Protein AF-A0A662GVB9-F1 (afdb_monomer)

Structure (mmCIF, N/CA/C/O backbone):
data_AF-A0A662GVB9-F1
#
_entry.id   AF-A0A662GVB9-F1
#
loop_
_atom_site.group_PDB
_atom_site.id
_atom_site.type_symbol
_atom_site.label_atom_id
_atom_site.label_alt_id
_atom_site.label_comp_id
_atom_site.label_asym_id
_atom_site.label_entity_id
_atom_site.label_seq_id
_atom_site.pdbx_PDB_ins_code
_atom_site.Cartn_x
_atom_site.Cartn_y
_atom_site.Cartn_z
_atom_site.occupancy
_atom_site.B_iso_or_equiv
_atom_site.auth_seq_id
_atom_site.auth_comp_id
_atom_site.auth_asym_id
_atom_site.auth_atom_id
_atom_site.pdbx_PDB_model_num
ATOM 1 N N . MET A 1 1 ? 12.902 12.188 15.422 1.00 42.16 1 MET A N 1
ATOM 2 C CA . MET A 1 1 ? 12.516 11.846 14.039 1.00 42.16 1 MET A CA 1
ATOM 3 C C . MET A 1 1 ? 11.203 12.553 13.775 1.00 42.16 1 MET A C 1
ATOM 5 O O . MET A 1 1 ? 10.248 12.299 14.496 1.00 42.16 1 MET A O 1
ATOM 9 N N . GLU A 1 2 ? 11.192 13.539 12.879 1.00 43.28 2 GLU A N 1
ATOM 10 C CA . GLU A 1 2 ? 9.956 14.229 12.493 1.00 43.28 2 GLU A CA 1
ATOM 11 C C . GLU A 1 2 ? 9.001 13.216 11.850 1.00 43.28 2 GLU A C 1
ATOM 13 O O . GLU A 1 2 ? 9.428 12.389 11.046 1.00 43.28 2 GLU A O 1
ATOM 18 N N . GLY A 1 3 ? 7.729 13.227 12.261 1.00 51.44 3 GLY A N 1
ATOM 19 C CA . GLY A 1 3 ? 6.745 12.228 11.845 1.00 51.44 3 GLY A CA 1
ATOM 20 C C . GLY A 1 3 ? 6.620 12.151 10.323 1.00 51.44 3 GLY A C 1
ATOM 21 O O . GLY A 1 3 ? 6.387 13.162 9.658 1.00 51.44 3 GLY A O 1
ATOM 22 N N . CYS A 1 4 ? 6.762 10.944 9.777 1.00 59.16 4 CYS A N 1
ATOM 23 C CA . CYS A 1 4 ? 6.612 10.665 8.355 1.00 59.16 4 CYS A CA 1
ATOM 24 C C . CYS A 1 4 ? 5.151 10.908 7.930 1.00 59.16 4 CYS A C 1
ATOM 26 O O . CYS A 1 4 ? 4.294 10.031 8.039 1.00 59.16 4 CYS A O 1
ATOM 28 N N . ARG A 1 5 ? 4.829 12.127 7.477 1.00 80.81 5 ARG A N 1
ATOM 29 C CA . ARG A 1 5 ? 3.478 12.483 7.015 1.00 80.81 5 ARG A CA 1
ATOM 30 C C . ARG A 1 5 ? 3.236 11.951 5.607 1.00 80.81 5 ARG A C 1
ATOM 32 O O . ARG A 1 5 ? 3.404 12.663 4.619 1.00 80.81 5 ARG A O 1
ATOM 39 N N . VAL A 1 6 ? 2.797 10.700 5.520 1.00 86.19 6 VAL A N 1
ATOM 40 C CA . VAL A 1 6 ? 2.307 10.108 4.269 1.00 86.19 6 VAL A CA 1
ATOM 41 C C . VAL A 1 6 ? 1.007 10.800 3.864 1.00 86.19 6 VAL A C 1
ATOM 43 O O . VAL A 1 6 ? 0.061 10.831 4.645 1.00 86.19 6 VAL A O 1
ATOM 46 N N . LYS A 1 7 ? 0.934 11.345 2.643 1.00 89.69 7 LYS A N 1
ATOM 47 C CA . LYS A 1 7 ? -0.296 11.961 2.117 1.00 89.69 7 LYS A CA 1
ATOM 48 C C . LYS A 1 7 ? -1.379 10.927 1.808 1.00 89.69 7 LYS A C 1
ATOM 50 O O . LYS A 1 7 ? -1.099 9.786 1.443 1.00 89.69 7 LYS A O 1
ATOM 55 N N . LEU A 1 8 ? -2.634 11.377 1.820 1.00 88.81 8 LEU A N 1
ATOM 56 C CA . LEU A 1 8 ? -3.807 10.540 1.548 1.00 88.81 8 LEU A CA 1
ATOM 57 C C . LEU A 1 8 ? -3.729 9.740 0.225 1.00 88.81 8 LEU A C 1
ATOM 59 O O . LEU A 1 8 ? -4.042 8.554 0.241 1.00 88.81 8 LEU A O 1
ATOM 63 N N . PRO A 1 9 ? -3.296 10.295 -0.924 1.00 90.00 9 PRO A N 1
ATOM 64 C CA . PRO A 1 9 ? -3.178 9.492 -2.145 1.00 90.00 9 PRO A CA 1
ATOM 65 C C . PRO A 1 9 ? -2.030 8.472 -2.078 1.00 90.00 9 PRO A C 1
ATOM 67 O O . PRO A 1 9 ? -2.133 7.383 -2.642 1.00 90.00 9 PRO A O 1
ATOM 70 N N . SER A 1 10 ? -0.961 8.802 -1.349 1.00 93.19 10 SER A N 1
ATOM 71 C CA . SER A 1 10 ? 0.212 7.947 -1.159 1.00 93.19 10 SER A CA 1
ATOM 72 C C . SER A 1 10 ? -0.107 6.715 -0.310 1.00 93.19 10 SER A C 1
ATOM 74 O O . SER A 1 10 ? 0.408 5.639 -0.601 1.00 93.19 10 SER A O 1
ATOM 76 N N . ILE A 1 11 ? -1.011 6.815 0.675 1.00 94.69 11 ILE A N 1
ATOM 77 C CA . ILE A 1 11 ? -1.394 5.649 1.492 1.00 94.69 11 ILE A CA 1
ATOM 78 C C . ILE A 1 11 ? -2.090 4.564 0.660 1.00 94.69 11 ILE A C 1
ATOM 80 O O . ILE A 1 11 ? -1.911 3.373 0.899 1.00 94.69 11 ILE A O 1
ATOM 84 N N . ARG A 1 12 ? -2.837 4.969 -0.373 1.00 95.06 12 ARG A N 1
ATOM 85 C CA . ARG A 1 12 ? -3.565 4.051 -1.248 1.00 95.06 12 ARG A CA 1
ATOM 86 C C . ARG A 1 12 ? -2.605 3.257 -2.128 1.00 95.06 12 ARG A C 1
ATOM 88 O O . ARG A 1 12 ? -2.769 2.051 -2.274 1.00 95.06 12 ARG A O 1
ATOM 95 N N . ILE A 1 13 ? -1.582 3.937 -2.651 1.00 95.75 13 ILE A N 1
ATOM 96 C CA . ILE A 1 13 ? -0.460 3.314 -3.362 1.00 95.75 13 ILE A CA 1
ATOM 97 C C . ILE A 1 13 ? 0.274 2.343 -2.438 1.00 95.75 13 ILE A C 1
ATOM 99 O O . ILE A 1 13 ? 0.526 1.205 -2.822 1.00 95.75 13 ILE A O 1
ATOM 103 N N . LEU A 1 14 ? 0.604 2.785 -1.224 1.00 96.06 14 LEU A N 1
ATOM 104 C CA . LEU A 1 14 ? 1.389 1.991 -0.287 1.00 96.06 14 LEU A CA 1
ATOM 105 C C . LEU A 1 14 ? 0.658 0.707 0.124 1.00 96.06 14 LEU A C 1
ATOM 107 O O . LEU A 1 14 ? 1.266 -0.356 0.115 1.00 96.06 14 LEU A O 1
ATOM 111 N N . PHE A 1 15 ? -0.651 0.777 0.380 1.00 97.12 15 PHE A N 1
ATOM 112 C CA . PHE A 1 15 ? -1.478 -0.406 0.631 1.00 97.12 15 PHE A CA 1
ATOM 113 C C . PHE A 1 15 ? -1.511 -1.367 -0.569 1.00 97.12 15 PHE A C 1
ATOM 115 O O . PHE A 1 15 ? -1.366 -2.578 -0.403 1.00 97.12 15 PHE A O 1
ATOM 122 N N . ALA A 1 16 ? -1.664 -0.841 -1.788 1.00 97.12 16 ALA A N 1
ATOM 123 C CA . ALA A 1 16 ? -1.674 -1.672 -2.990 1.00 97.12 16 ALA A CA 1
ATOM 124 C C . ALA A 1 16 ? -0.335 -2.391 -3.212 1.00 97.12 16 ALA A C 1
ATOM 126 O O . ALA A 1 16 ? -0.319 -3.527 -3.669 1.00 97.12 16 ALA A O 1
ATOM 127 N N . LEU A 1 17 ? 0.784 -1.747 -2.868 1.00 97.19 17 LEU A N 1
ATOM 128 C CA . LEU A 1 17 ? 2.113 -2.357 -2.931 1.00 97.19 17 LEU A CA 1
ATOM 129 C C . LEU A 1 17 ? 2.375 -3.331 -1.781 1.00 97.19 17 LEU A C 1
ATOM 131 O O . LEU A 1 17 ? 3.022 -4.345 -2.000 1.00 97.19 17 LEU A O 1
ATOM 135 N N . TYR A 1 18 ? 1.865 -3.049 -0.581 1.00 97.50 18 TYR A N 1
ATOM 136 C CA . TYR A 1 18 ? 1.969 -3.934 0.586 1.00 97.50 18 TYR A CA 1
ATOM 137 C C . TYR A 1 18 ? 1.304 -5.291 0.348 1.00 97.50 18 TYR A C 1
ATOM 139 O O . TYR A 1 18 ? 1.773 -6.314 0.831 1.00 97.50 18 TYR A O 1
ATOM 147 N N . THR A 1 19 ? 0.208 -5.287 -0.406 1.00 96.25 19 THR A N 1
ATOM 148 C CA . THR A 1 19 ? -0.579 -6.485 -0.723 1.00 96.25 19 THR A CA 1
ATOM 149 C C . THR A 1 19 ? -0.182 -7.138 -2.048 1.00 96.25 19 THR A C 1
ATOM 151 O O . THR A 1 19 ? -0.713 -8.193 -2.390 1.00 96.25 19 THR A O 1
ATOM 154 N N . ALA A 1 20 ? 0.728 -6.524 -2.810 1.00 95.19 20 ALA A N 1
ATOM 155 C CA . ALA A 1 20 ? 1.213 -7.071 -4.067 1.00 95.19 20 ALA A CA 1
ATOM 156 C C . ALA A 1 20 ? 2.354 -8.067 -3.834 1.00 95.19 20 ALA A C 1
ATOM 158 O O . ALA A 1 20 ? 3.233 -7.843 -3.005 1.00 95.19 20 ALA A O 1
ATOM 159 N N . ASP A 1 21 ? 2.379 -9.133 -4.634 1.00 87.19 21 ASP A N 1
ATOM 160 C CA . ASP A 1 21 ? 3.518 -10.046 -4.686 1.00 87.19 21 ASP A CA 1
ATOM 161 C C . ASP A 1 21 ? 4.586 -9.487 -5.644 1.00 87.19 21 ASP A C 1
ATOM 163 O O . ASP A 1 21 ? 4.454 -9.543 -6.871 1.00 87.19 21 ASP A O 1
ATOM 167 N N . GLY A 1 22 ? 5.620 -8.864 -5.072 1.00 90.88 22 GLY A N 1
ATOM 168 C CA . GLY A 1 22 ? 6.767 -8.325 -5.803 1.00 90.88 22 GLY A CA 1
ATOM 169 C C . GLY A 1 22 ? 6.590 -6.910 -6.370 1.00 90.88 22 GLY A C 1
ATOM 170 O O . GLY A 1 22 ? 5.843 -6.075 -5.860 1.00 90.88 22 GLY A O 1
ATOM 171 N N . ASP A 1 23 ? 7.360 -6.600 -7.417 1.00 93.94 23 ASP A N 1
ATOM 172 C CA . ASP A 1 23 ? 7.410 -5.271 -8.019 1.00 93.94 23 ASP A CA 1
ATOM 173 C C . ASP A 1 23 ? 6.327 -5.070 -9.092 1.00 93.94 23 ASP A C 1
ATOM 175 O O . ASP A 1 23 ? 6.070 -5.927 -9.939 1.00 93.94 23 ASP A O 1
ATOM 179 N N . VAL A 1 24 ? 5.718 -3.886 -9.121 1.00 95.12 24 VAL A N 1
ATOM 180 C CA . VAL A 1 24 ? 4.592 -3.544 -9.998 1.00 95.12 24 VAL A CA 1
ATOM 181 C C . VAL A 1 24 ? 4.964 -2.374 -10.904 1.00 95.12 24 VAL A C 1
ATOM 183 O O . VAL A 1 24 ? 5.630 -1.436 -10.484 1.00 95.12 24 VAL A O 1
ATOM 186 N N . ALA A 1 25 ? 4.531 -2.386 -12.166 1.00 93.94 25 ALA A N 1
ATOM 187 C CA . ALA A 1 25 ? 4.724 -1.236 -13.053 1.00 93.94 25 ALA A CA 1
ATOM 188 C C . ALA A 1 25 ? 4.076 0.034 -12.467 1.00 93.94 25 ALA A C 1
ATOM 190 O O . ALA A 1 25 ? 2.908 -0.001 -12.074 1.00 93.94 25 ALA A O 1
ATOM 191 N N . ILE A 1 26 ? 4.797 1.165 -12.463 1.00 93.50 26 ILE A N 1
ATOM 192 C CA . ILE A 1 26 ? 4.282 2.433 -11.905 1.00 93.50 26 ILE A CA 1
ATOM 193 C C . ILE A 1 26 ? 2.961 2.829 -12.569 1.00 93.50 26 ILE A C 1
ATOM 195 O O . ILE A 1 26 ? 2.009 3.188 -11.881 1.00 93.50 26 ILE A O 1
ATOM 199 N N . SER A 1 27 ? 2.866 2.701 -13.895 1.00 91.81 27 SER A N 1
ATOM 200 C CA . SER A 1 27 ? 1.643 3.005 -14.648 1.00 91.81 27 SER A CA 1
ATOM 201 C C . SER A 1 27 ? 0.432 2.210 -14.152 1.00 91.81 27 SER A C 1
ATOM 203 O O . SER A 1 27 ? -0.659 2.764 -14.024 1.00 91.81 27 SER A O 1
ATOM 205 N N . ARG A 1 28 ? 0.628 0.931 -13.813 1.00 94.06 28 ARG A N 1
ATOM 206 C CA . ARG A 1 28 ? -0.417 0.045 -13.286 1.00 94.06 28 ARG A CA 1
ATOM 207 C C . ARG A 1 28 ? -0.862 0.473 -11.890 1.00 94.06 28 ARG A C 1
ATOM 209 O O . ARG A 1 28 ? -2.059 0.543 -11.642 1.00 94.06 28 ARG A O 1
ATOM 216 N N . VAL A 1 29 ? 0.076 0.804 -11.004 1.00 94.56 29 VAL A N 1
ATOM 217 C CA . VAL A 1 29 ? -0.222 1.266 -9.636 1.00 94.56 29 VAL A CA 1
ATOM 218 C C . VAL A 1 29 ? -1.001 2.580 -9.654 1.00 94.56 29 VAL A C 1
ATOM 220 O O . VAL A 1 29 ? -2.021 2.714 -8.979 1.00 94.56 29 VAL A O 1
ATOM 223 N N . VAL A 1 30 ? -0.542 3.533 -10.466 1.00 92.19 30 VAL A N 1
ATOM 224 C CA . VAL A 1 30 ? -1.146 4.861 -10.627 1.00 92.19 30 VAL A CA 1
ATOM 225 C C . VAL A 1 30 ? -2.581 4.739 -11.157 1.00 92.19 30 VAL A C 1
ATOM 227 O O . VAL A 1 30 ? -3.505 5.321 -10.586 1.00 92.19 30 VAL A O 1
ATOM 230 N N . LYS A 1 31 ? -2.787 3.896 -12.178 1.00 93.25 31 LYS A N 1
ATOM 231 C CA . LYS A 1 31 ? -4.111 3.593 -12.736 1.00 93.25 31 LYS A CA 1
ATOM 232 C C . LYS A 1 31 ? -5.031 2.913 -11.714 1.00 93.25 31 LYS A C 1
ATOM 234 O O . LYS A 1 31 ? -6.129 3.411 -11.468 1.00 93.25 31 LYS A O 1
ATOM 239 N N . ALA A 1 32 ? -4.571 1.838 -11.070 1.00 94.00 32 ALA A N 1
ATOM 240 C CA . ALA A 1 32 ? -5.360 1.075 -10.102 1.00 94.00 32 ALA A CA 1
ATOM 241 C C . ALA A 1 32 ? -5.817 1.936 -8.915 1.00 94.00 32 ALA A C 1
ATOM 243 O O . ALA A 1 32 ? -6.973 1.874 -8.491 1.00 94.00 32 ALA A O 1
ATOM 244 N N . CYS A 1 33 ? -4.925 2.788 -8.405 1.00 93.00 33 CYS A N 1
ATOM 245 C CA . CYS A 1 33 ? -5.209 3.665 -7.272 1.00 93.00 33 CYS A CA 1
ATOM 246 C C . CYS A 1 33 ? -6.010 4.924 -7.660 1.00 93.00 33 CYS A C 1
ATOM 248 O O . CYS A 1 33 ? -6.453 5.658 -6.771 1.00 93.00 33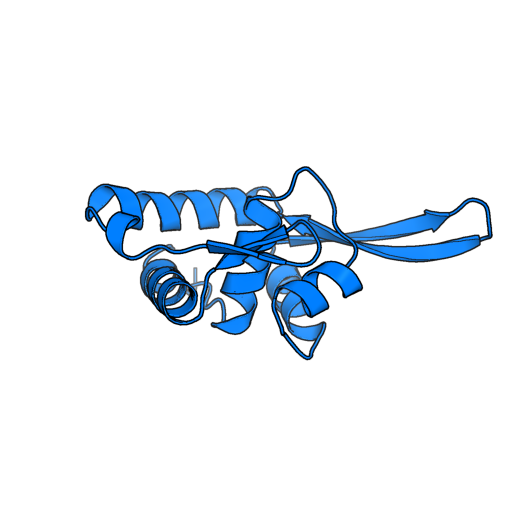 CYS A O 1
ATOM 250 N N . GLY A 1 34 ? -6.229 5.173 -8.958 1.00 89.62 34 GLY A N 1
ATOM 251 C CA . GLY A 1 34 ? -6.933 6.357 -9.457 1.00 89.62 34 GLY A CA 1
ATOM 252 C C . GLY A 1 34 ? -6.212 7.661 -9.114 1.00 89.62 34 GLY A C 1
ATOM 253 O O . GLY A 1 34 ? -6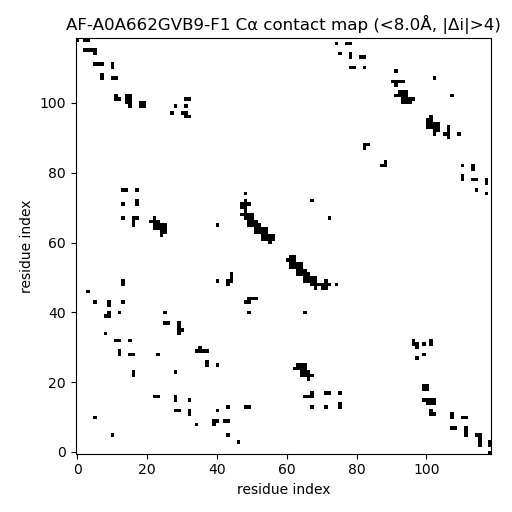.853 8.658 -8.787 1.00 89.62 34 GLY A O 1
ATOM 254 N N . VAL A 1 35 ? -4.880 7.634 -9.112 1.00 86.06 35 VAL A N 1
ATOM 255 C CA . VAL A 1 35 ? -4.028 8.793 -8.826 1.00 86.06 35 VAL A CA 1
ATOM 256 C C . VAL A 1 35 ? -3.511 9.336 -10.146 1.00 86.06 35 VAL A C 1
ATOM 258 O O . VAL A 1 35 ? -3.049 8.583 -10.985 1.00 86.06 35 VAL A O 1
ATOM 261 N N . ASN A 1 36 ? -3.558 10.652 -10.340 1.00 76.50 36 ASN A N 1
ATOM 262 C CA . ASN A 1 36 ? -3.196 11.255 -11.630 1.00 76.50 36 ASN A CA 1
ATOM 263 C C . ASN A 1 36 ? -1.702 11.590 -11.754 1.00 76.50 36 ASN A C 1
ATOM 265 O O . ASN A 1 36 ? -1.284 12.163 -12.757 1.00 76.50 36 ASN A O 1
ATOM 269 N N . LYS A 1 37 ? -0.897 11.312 -10.722 1.00 76.75 37 LYS A N 1
ATOM 270 C CA . LYS A 1 37 ? 0.499 11.757 -10.655 1.00 76.75 37 LYS A CA 1
ATOM 271 C C . LYS A 1 37 ? 1.410 10.648 -10.145 1.00 76.75 37 LYS A C 1
ATOM 273 O O . LYS A 1 37 ? 1.224 10.153 -9.036 1.00 76.75 37 LYS A O 1
ATOM 278 N N . ALA A 1 38 ? 2.449 10.338 -10.920 1.00 80.88 38 ALA A N 1
ATOM 279 C CA . ALA A 1 38 ? 3.545 9.474 -10.481 1.00 80.88 38 ALA A CA 1
ATOM 280 C C . ALA A 1 38 ? 4.351 10.090 -9.319 1.00 80.88 38 ALA A C 1
ATOM 282 O O . ALA A 1 38 ? 4.988 9.358 -8.572 1.00 80.88 38 ALA A O 1
ATOM 283 N N . SER A 1 39 ? 4.234 11.405 -9.091 1.00 85.38 39 SER A N 1
ATOM 284 C CA . SER A 1 39 ? 4.921 12.117 -8.006 1.00 85.38 39 SER A CA 1
ATOM 285 C C . SER A 1 39 ? 4.619 11.571 -6.605 1.00 85.38 39 SER A C 1
ATOM 287 O O . SER A 1 39 ? 5.414 11.765 -5.696 1.00 85.38 39 SER A O 1
ATOM 289 N N . TYR A 1 40 ? 3.483 10.890 -6.403 1.00 87.50 40 TYR A N 1
ATOM 290 C CA . TYR A 1 40 ? 3.193 10.225 -5.126 1.00 87.50 40 TYR A CA 1
ATOM 291 C C . TYR A 1 40 ? 4.088 8.999 -4.888 1.00 87.50 40 TYR A C 1
ATOM 293 O O . TYR A 1 40 ? 4.405 8.687 -3.744 1.00 87.50 40 TYR A O 1
ATOM 301 N N . VAL A 1 41 ? 4.534 8.326 -5.955 1.00 90.44 41 VAL A N 1
ATOM 302 C CA . VAL A 1 41 ? 5.536 7.253 -5.868 1.00 90.44 41 VAL A CA 1
ATOM 303 C C . VAL A 1 41 ? 6.906 7.836 -5.536 1.00 90.44 41 VAL A C 1
ATOM 305 O O . VAL A 1 41 ? 7.598 7.296 -4.677 1.00 90.44 41 VAL A O 1
ATOM 308 N N . ASP A 1 42 ? 7.277 8.961 -6.152 1.00 90.75 42 ASP A N 1
ATOM 309 C CA . ASP A 1 42 ? 8.536 9.650 -5.844 1.00 90.75 42 ASP A CA 1
ATOM 310 C C . ASP A 1 42 ? 8.575 10.150 -4.395 1.00 90.75 42 ASP A C 1
ATOM 312 O O . ASP A 1 42 ? 9.595 10.030 -3.720 1.00 90.75 42 ASP A O 1
ATOM 316 N N . GLU A 1 43 ? 7.447 10.641 -3.880 1.00 91.06 43 GLU A N 1
ATOM 317 C CA . GLU A 1 43 ? 7.307 11.025 -2.476 1.00 91.06 43 GLU A CA 1
ATOM 318 C C . GLU A 1 43 ? 7.516 9.825 -1.547 1.00 91.06 43 GLU A C 1
ATOM 320 O O . GLU A 1 43 ? 8.370 9.877 -0.664 1.00 91.06 43 GLU A O 1
ATOM 325 N N . LEU A 1 44 ? 6.817 8.710 -1.782 1.00 93.69 44 LEU A N 1
ATOM 326 C CA . LEU A 1 44 ? 7.018 7.483 -1.005 1.00 93.69 44 LEU A CA 1
ATOM 327 C C . LEU A 1 44 ? 8.465 6.981 -1.086 1.00 93.69 44 LEU A C 1
ATOM 329 O O . LEU A 1 44 ? 8.992 6.460 -0.103 1.00 93.69 44 LEU A O 1
ATOM 333 N N . ARG A 1 45 ? 9.120 7.145 -2.241 1.00 94.44 45 ARG A N 1
ATOM 334 C CA . ARG A 1 45 ? 10.528 6.785 -2.430 1.00 94.44 45 ARG A CA 1
ATOM 335 C C . ARG A 1 45 ? 11.435 7.684 -1.595 1.00 94.44 45 ARG A C 1
ATOM 337 O O . ARG A 1 45 ? 12.363 7.180 -0.973 1.00 94.44 45 ARG A O 1
ATOM 344 N N . SER A 1 46 ? 11.169 8.990 -1.564 1.00 92.75 46 SER A N 1
ATOM 345 C CA . SER A 1 46 ? 11.935 9.953 -0.761 1.00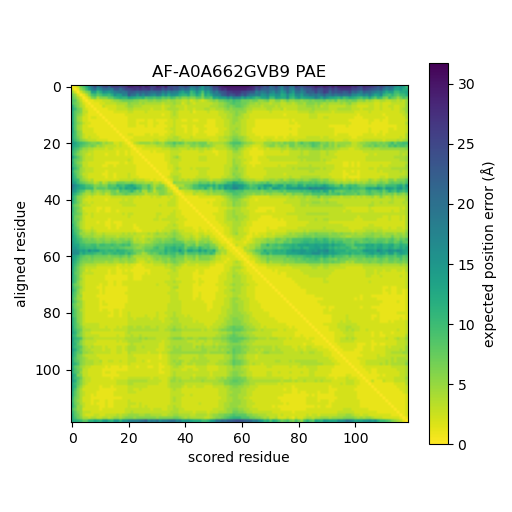 92.75 46 SER A CA 1
ATOM 346 C C . SER A 1 46 ? 11.820 9.683 0.742 1.00 92.75 46 SER A C 1
ATOM 348 O O . SER A 1 46 ? 12.779 9.884 1.478 1.00 92.75 46 SER A O 1
ATOM 350 N N . LEU A 1 47 ? 10.676 9.139 1.172 1.00 92.19 47 LEU A N 1
ATOM 351 C CA . LEU A 1 47 ? 10.423 8.679 2.538 1.00 92.19 47 LEU A CA 1
ATOM 352 C C . LEU A 1 47 ? 11.009 7.284 2.827 1.00 92.19 47 LEU A C 1
ATOM 354 O O . LEU A 1 47 ? 10.864 6.777 3.934 1.00 92.19 47 LEU A O 1
ATOM 358 N N . GLY A 1 48 ? 11.628 6.631 1.839 1.00 95.00 48 GLY A N 1
ATOM 359 C CA . GLY A 1 48 ? 12.192 5.289 1.981 1.00 95.00 48 GLY A CA 1
ATOM 360 C C . GLY A 1 48 ? 11.158 4.163 2.069 1.00 95.00 48 GLY A C 1
ATOM 361 O O . GLY A 1 48 ? 11.534 3.030 2.345 1.00 95.00 48 GLY A O 1
ATOM 362 N N . LEU A 1 49 ? 9.872 4.432 1.816 1.00 95.94 49 LEU A N 1
ATOM 363 C CA . LEU A 1 49 ? 8.775 3.459 1.954 1.00 95.94 49 LEU A CA 1
ATOM 364 C C . LEU A 1 49 ? 8.582 2.576 0.710 1.00 95.94 49 LEU A C 1
ATOM 366 O O . LEU A 1 49 ? 7.920 1.539 0.765 1.00 95.94 49 LEU A O 1
ATOM 370 N N . VAL A 1 50 ? 9.155 2.971 -0.426 1.00 96.94 50 VAL A N 1
ATOM 371 C CA . VAL A 1 50 ? 9.138 2.182 -1.665 1.00 96.94 50 VAL A CA 1
ATOM 372 C C . VAL A 1 50 ? 10.492 2.227 -2.360 1.00 96.94 50 VAL A C 1
ATOM 374 O O . VAL A 1 50 ? 11.276 3.163 -2.190 1.00 96.94 50 VAL A O 1
ATOM 377 N N . LYS A 1 51 ? 10.749 1.221 -3.193 1.00 96.69 51 LYS A N 1
ATOM 378 C CA . LYS A 1 51 ? 11.915 1.139 -4.074 1.00 96.69 51 LYS A CA 1
ATOM 379 C C . LYS A 1 51 ? 11.458 1.210 -5.524 1.00 96.69 51 LYS A C 1
ATOM 381 O O . LYS A 1 51 ? 10.465 0.586 -5.893 1.00 96.69 51 LYS A O 1
ATOM 386 N N . VAL A 1 52 ? 12.188 1.970 -6.335 1.00 94.75 52 VAL A N 1
ATOM 387 C CA . VAL A 1 52 ? 11.933 2.121 -7.772 1.00 94.75 52 VAL A CA 1
ATOM 388 C C . VAL A 1 52 ? 13.041 1.426 -8.551 1.00 94.75 52 VAL A C 1
ATOM 390 O O . VAL A 1 52 ? 14.222 1.619 -8.268 1.00 94.75 52 VAL A O 1
ATOM 393 N N . TYR A 1 53 ? 12.643 0.638 -9.541 1.00 91.88 53 TYR A N 1
ATOM 394 C CA . TYR A 1 53 ? 13.507 -0.187 -10.369 1.00 91.88 53 TYR A CA 1
ATOM 395 C C . TYR A 1 53 ? 13.292 0.149 -11.839 1.00 91.88 53 TYR A C 1
ATOM 397 O O . TYR A 1 53 ? 12.166 0.389 -12.279 1.00 91.88 53 TYR A O 1
ATOM 405 N N . HIS A 1 54 ? 14.371 0.096 -12.610 1.00 91.88 54 HIS A N 1
ATOM 406 C CA . HIS A 1 54 ? 14.310 0.137 -14.064 1.00 91.88 54 HIS A CA 1
ATOM 407 C C . HIS A 1 54 ? 14.532 -1.274 -14.586 1.00 91.88 54 HIS A C 1
ATOM 409 O O . HIS A 1 54 ? 15.566 -1.883 -14.316 1.00 91.88 54 HIS A O 1
ATOM 415 N N . ARG A 1 55 ? 13.553 -1.804 -15.317 1.00 87.81 55 ARG A N 1
ATOM 416 C CA . ARG A 1 55 ? 13.655 -3.110 -15.962 1.00 87.81 55 ARG A CA 1
ATOM 417 C C . ARG A 1 55 ? 13.716 -2.906 -17.463 1.00 87.81 55 ARG A C 1
ATOM 419 O O . ARG A 1 55 ? 12.783 -2.350 -18.041 1.00 87.81 55 ARG A O 1
ATOM 426 N N . VAL A 1 56 ? 14.808 -3.364 -18.059 1.00 89.25 56 VAL A N 1
ATOM 427 C CA . VAL A 1 56 ? 15.000 -3.376 -19.508 1.00 89.25 56 VAL A CA 1
ATOM 428 C C . VAL A 1 56 ? 14.490 -4.714 -20.030 1.00 89.25 56 VAL A C 1
ATOM 430 O O . VAL A 1 56 ? 14.915 -5.764 -19.546 1.00 89.25 56 VAL A O 1
ATOM 433 N N . SER A 1 57 ? 13.532 -4.692 -20.951 1.00 85.88 57 SER A N 1
ATOM 434 C CA . SER A 1 57 ? 13.068 -5.896 -21.644 1.00 85.88 57 SER A CA 1
ATOM 435 C C . SER A 1 57 ? 14.022 -6.289 -22.771 1.00 85.88 57 SER A C 1
ATOM 437 O O . SER A 1 57 ? 14.876 -5.513 -23.195 1.00 85.88 57 SER A O 1
ATOM 439 N N . SER A 1 58 ? 13.868 -7.515 -23.273 1.00 85.38 58 SER A N 1
ATOM 440 C CA . SER A 1 58 ? 14.673 -8.054 -24.376 1.00 85.38 58 SER A CA 1
ATOM 441 C C . SER A 1 58 ? 14.553 -7.252 -25.678 1.00 85.38 58 SER A C 1
ATOM 443 O O . SER A 1 58 ? 15.474 -7.278 -26.484 1.00 85.38 58 SER A O 1
ATOM 445 N N . ASP A 1 59 ? 13.455 -6.513 -25.870 1.00 88.75 59 ASP A N 1
ATOM 446 C CA . ASP A 1 59 ? 13.234 -5.590 -26.993 1.00 88.75 59 ASP A CA 1
ATOM 447 C C . ASP A 1 59 ? 13.832 -4.183 -26.764 1.00 88.75 59 ASP A C 1
ATOM 449 O O . ASP A 1 59 ? 13.586 -3.266 -27.545 1.00 88.75 59 ASP A O 1
ATOM 453 N N . GLY A 1 60 ? 14.597 -3.991 -25.683 1.00 87.56 60 GLY A N 1
ATOM 454 C CA . GLY A 1 60 ? 15.257 -2.730 -25.343 1.00 87.56 60 GLY A CA 1
ATOM 455 C C . GLY A 1 60 ? 14.355 -1.688 -24.678 1.00 87.56 60 GLY A C 1
ATOM 456 O O . GLY A 1 60 ? 14.826 -0.597 -24.353 1.00 87.56 60 GLY A O 1
ATOM 457 N N . ARG A 1 61 ? 13.070 -1.982 -24.434 1.00 88.44 61 ARG A N 1
ATOM 458 C CA . ARG A 1 61 ? 12.180 -1.037 -23.744 1.00 88.44 61 ARG A CA 1
ATOM 459 C C . ARG A 1 61 ? 12.502 -0.970 -22.253 1.00 88.44 61 ARG A C 1
ATOM 461 O O . ARG A 1 61 ? 12.678 -1.982 -21.578 1.00 88.44 61 ARG A O 1
ATOM 468 N N . VAL A 1 62 ? 12.534 0.246 -21.713 1.00 88.12 62 VAL A N 1
ATOM 469 C CA . VAL A 1 62 ? 12.708 0.482 -20.276 1.00 88.12 62 VAL A C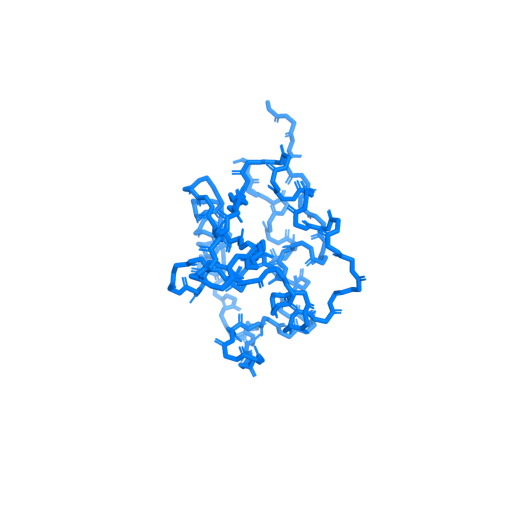A 1
ATOM 470 C C . VAL A 1 62 ? 11.339 0.632 -19.627 1.00 88.12 62 VAL A C 1
ATOM 472 O O . VAL A 1 62 ? 10.537 1.475 -20.024 1.00 88.12 62 VAL A O 1
ATOM 475 N N . SER A 1 63 ? 11.078 -0.169 -18.599 1.00 89.19 63 SER A N 1
ATOM 476 C CA . SER A 1 63 ? 9.890 -0.053 -17.756 1.00 89.19 63 SER A CA 1
ATOM 477 C C . SER A 1 63 ? 10.280 0.343 -16.338 1.00 89.19 63 SER A C 1
ATOM 479 O O . SER A 1 63 ? 11.233 -0.190 -15.768 1.00 89.19 63 SER A O 1
ATOM 481 N N . VAL A 1 64 ? 9.533 1.287 -15.767 1.00 92.12 64 VAL A N 1
ATOM 482 C CA . VAL A 1 64 ? 9.721 1.711 -14.378 1.00 92.12 64 VAL A CA 1
ATOM 483 C C . VAL A 1 64 ? 8.769 0.923 -13.489 1.00 92.12 64 VAL A C 1
ATOM 485 O O . VAL A 1 64 ? 7.548 0.925 -13.694 1.00 92.12 64 VAL A O 1
ATOM 488 N N . ARG A 1 65 ? 9.334 0.231 -12.505 1.00 94.69 65 ARG A N 1
ATOM 489 C CA . ARG A 1 65 ? 8.609 -0.623 -11.566 1.00 94.69 65 ARG A CA 1
ATOM 490 C C . ARG A 1 65 ? 8.847 -0.145 -10.144 1.00 94.69 65 ARG A C 1
ATOM 492 O O . ARG A 1 65 ? 9.865 0.472 -9.850 1.00 94.69 65 ARG A O 1
ATOM 499 N N . VAL A 1 66 ? 7.886 -0.398 -9.276 1.00 96.19 66 VAL A N 1
ATOM 500 C CA . VAL A 1 66 ? 7.893 0.015 -7.880 1.00 96.19 66 VAL A CA 1
ATOM 501 C C . VAL A 1 66 ? 7.524 -1.179 -7.011 1.00 96.19 66 VAL A C 1
ATOM 503 O O . VAL A 1 66 ? 6.594 -1.915 -7.330 1.00 96.19 66 VAL A O 1
ATOM 506 N N . ALA A 1 67 ? 8.255 -1.370 -5.922 1.00 97.00 67 ALA A N 1
ATOM 507 C CA . ALA A 1 67 ? 7.927 -2.342 -4.886 1.00 97.00 67 ALA A CA 1
ATOM 508 C C . ALA A 1 67 ? 7.915 -1.649 -3.527 1.00 97.00 67 ALA A C 1
ATOM 510 O O . ALA A 1 67 ? 8.584 -0.626 -3.339 1.00 97.00 67 ALA A O 1
ATOM 511 N N . ILE A 1 68 ? 7.186 -2.215 -2.572 1.00 97.69 68 ILE A N 1
ATOM 512 C CA . ILE A 1 68 ? 7.281 -1.769 -1.186 1.00 97.69 68 ILE A CA 1
ATOM 513 C C . ILE A 1 68 ? 8.693 -2.045 -0.645 1.00 97.69 68 ILE A C 1
ATOM 515 O O . ILE A 1 68 ? 9.314 -3.058 -0.975 1.00 97.69 68 ILE A O 1
ATOM 519 N N . SER A 1 69 ? 9.246 -1.113 0.133 1.00 97.25 69 SER A N 1
ATOM 520 C CA . SER A 1 69 ? 10.495 -1.363 0.857 1.00 97.25 69 SER A CA 1
ATOM 521 C C . SER A 1 69 ? 10.217 -2.172 2.127 1.00 97.25 69 SER A C 1
ATOM 523 O O . SER A 1 69 ? 9.064 -2.391 2.499 1.00 97.25 69 SER A O 1
ATOM 525 N N . LYS A 1 70 ? 11.275 -2.595 2.828 1.00 96.56 70 LYS A N 1
ATOM 526 C CA . LYS A 1 70 ? 11.108 -3.239 4.135 1.00 96.56 70 LYS A CA 1
ATOM 527 C C . LYS A 1 70 ? 10.485 -2.255 5.127 1.00 96.56 70 LYS A C 1
ATOM 529 O O . LYS A 1 70 ? 9.517 -2.579 5.797 1.00 96.56 70 LYS A O 1
ATOM 534 N N . GLU A 1 71 ? 10.983 -1.025 5.131 1.00 96.06 71 GLU A N 1
ATOM 535 C CA . GLU A 1 71 ? 10.517 0.068 5.978 1.00 96.06 71 GLU A CA 1
ATOM 536 C C . GLU A 1 71 ? 9.051 0.426 5.682 1.00 96.06 71 GLU A C 1
ATOM 538 O O . GLU A 1 71 ? 8.270 0.672 6.599 1.00 96.06 71 GLU A O 1
ATOM 543 N N . GLY A 1 72 ? 8.654 0.405 4.406 1.00 96.31 72 GLY A N 1
ATOM 544 C CA . GLY A 1 72 ? 7.266 0.582 3.982 1.00 96.31 72 GLY A CA 1
ATOM 545 C C . GLY A 1 72 ? 6.353 -0.542 4.455 1.00 96.31 72 GLY A C 1
ATOM 546 O O . GLY A 1 72 ? 5.2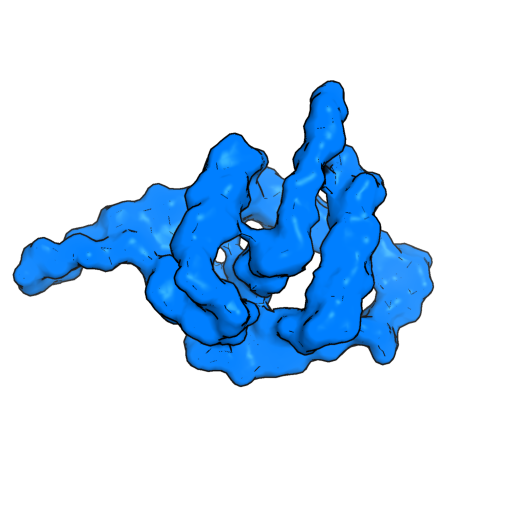33 -0.276 4.894 1.00 96.31 72 GLY A O 1
ATOM 547 N N . ALA A 1 73 ? 6.830 -1.786 4.399 1.00 97.12 73 ALA A N 1
ATOM 548 C CA . ALA A 1 73 ? 6.085 -2.938 4.888 1.00 97.12 73 ALA A CA 1
ATOM 549 C C . ALA A 1 73 ? 5.923 -2.887 6.414 1.00 97.12 73 ALA A C 1
ATOM 551 O O . ALA A 1 73 ? 4.805 -3.017 6.905 1.00 97.12 73 ALA A O 1
ATOM 552 N N . ASP A 1 74 ? 6.996 -2.598 7.152 1.00 97.12 74 ASP A N 1
ATOM 553 C CA . ASP A 1 74 ? 6.973 -2.441 8.611 1.00 97.12 74 ASP A CA 1
ATOM 554 C C . ASP A 1 74 ? 6.064 -1.278 9.039 1.00 97.12 74 ASP A C 1
ATOM 556 O O . ASP A 1 74 ? 5.351 -1.354 10.041 1.00 97.12 74 ASP A O 1
ATOM 560 N N . PHE A 1 75 ? 6.051 -0.184 8.273 1.00 96.25 75 PHE A N 1
ATOM 561 C CA . PHE A 1 75 ? 5.105 0.911 8.466 1.00 96.25 75 PHE A CA 1
ATOM 562 C C . PHE A 1 75 ? 3.655 0.445 8.295 1.00 96.25 75 PHE A C 1
ATOM 564 O O . PHE A 1 75 ? 2.848 0.640 9.201 1.00 96.25 75 PHE A O 1
ATOM 571 N N . MET A 1 76 ? 3.319 -0.204 7.177 1.00 97.19 76 MET A N 1
ATOM 572 C CA . MET A 1 76 ? 1.949 -0.661 6.913 1.00 97.19 76 MET A CA 1
ATOM 573 C C . MET A 1 76 ? 1.473 -1.709 7.914 1.00 97.19 76 MET A C 1
ATOM 575 O O . MET A 1 76 ? 0.334 -1.624 8.367 1.00 97.19 76 MET A O 1
ATOM 579 N N . THR A 1 77 ? 2.339 -2.639 8.316 1.00 97.75 77 THR A N 1
ATOM 580 C CA . THR A 1 77 ? 2.034 -3.615 9.368 1.00 97.75 77 THR A CA 1
ATOM 581 C C . THR A 1 77 ? 1.636 -2.904 10.659 1.00 97.75 77 THR A C 1
ATOM 583 O O . THR A 1 77 ? 0.557 -3.165 11.178 1.00 97.75 77 THR A O 1
ATOM 586 N N . ARG A 1 78 ? 2.402 -1.899 11.110 1.00 97.31 78 ARG A N 1
ATOM 587 C CA . ARG A 1 78 ? 2.055 -1.112 12.309 1.00 97.31 78 ARG A CA 1
ATOM 588 C C . ARG A 1 78 ? 0.735 -0.350 12.171 1.00 97.3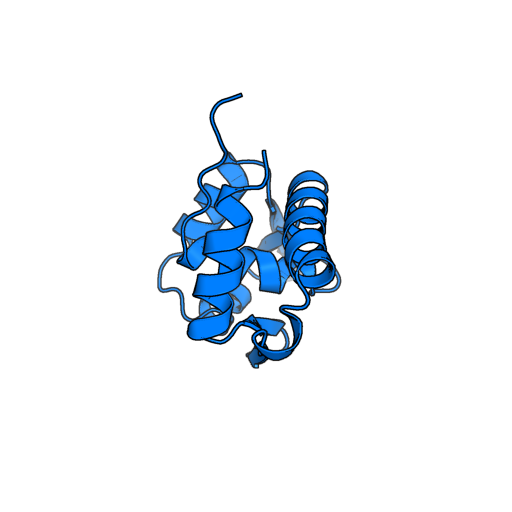1 78 ARG A C 1
ATOM 590 O O . ARG A 1 78 ? -0.001 -0.216 13.145 1.00 97.31 78 ARG A O 1
ATOM 597 N N . VAL A 1 79 ? 0.405 0.139 10.974 1.00 97.00 79 VAL A N 1
ATOM 598 C CA . VAL A 1 79 ? -0.904 0.764 10.717 1.00 97.00 79 VAL A CA 1
ATOM 599 C C . VAL A 1 79 ? -2.036 -0.262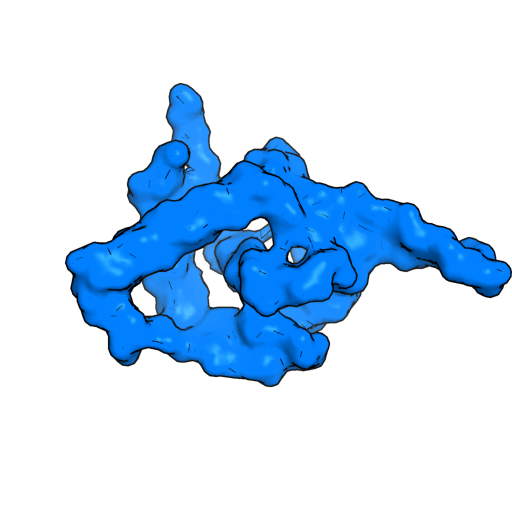 10.835 1.00 97.00 79 VAL A C 1
ATOM 601 O O . VAL A 1 79 ? -3.055 0.016 11.466 1.00 97.00 79 VAL A O 1
ATOM 604 N N . LEU A 1 80 ? -1.871 -1.454 10.257 1.00 97.06 80 LEU A N 1
ATOM 605 C CA . LEU A 1 80 ? -2.871 -2.526 10.314 1.00 97.06 80 LEU A CA 1
ATOM 606 C C . LEU A 1 80 ? -2.970 -3.172 11.707 1.00 97.06 80 LEU A C 1
ATOM 608 O O . LEU A 1 80 ? -4.045 -3.631 12.099 1.00 97.06 80 LEU A O 1
ATOM 612 N N . ASP A 1 81 ? -1.907 -3.122 12.505 1.00 97.88 81 ASP A N 1
ATOM 613 C CA . ASP A 1 81 ? -1.950 -3.494 13.918 1.00 97.88 81 ASP A CA 1
ATOM 614 C C . ASP A 1 81 ? -2.878 -2.562 14.702 1.00 97.88 81 ASP A C 1
ATOM 616 O O . ASP A 1 81 ? -3.626 -3.027 15.560 1.00 97.88 81 ASP A O 1
ATOM 620 N N . LEU A 1 82 ? -2.914 -1.262 14.377 1.00 97.56 82 LEU A N 1
ATOM 621 C CA . LEU A 1 82 ? -3.890 -0.337 14.966 1.00 97.56 82 LEU A CA 1
ATOM 622 C C . LEU A 1 82 ? -5.323 -0.691 14.550 1.00 97.56 82 LEU A C 1
ATOM 624 O O . LEU A 1 82 ? -6.220 -0.663 15.393 1.00 97.56 82 LEU A O 1
ATOM 628 N N . VAL A 1 83 ? -5.548 -1.074 13.286 1.00 97.56 83 VAL A N 1
ATOM 629 C CA . VAL A 1 83 ? -6.866 -1.556 12.824 1.00 97.56 83 VAL A CA 1
ATOM 630 C C . VAL A 1 83 ? -7.306 -2.760 13.657 1.00 97.56 83 VAL A C 1
ATOM 632 O O . VAL A 1 83 ? -8.428 -2.786 14.162 1.00 97.56 83 VAL A O 1
ATOM 635 N N . THR A 1 84 ? -6.404 -3.722 13.850 1.00 97.75 84 THR A N 1
ATOM 636 C CA . THR A 1 84 ? -6.656 -4.940 14.627 1.00 97.75 84 THR A CA 1
ATOM 637 C C . THR A 1 84 ? -6.917 -4.627 16.094 1.00 97.75 84 THR A C 1
ATOM 639 O O . THR A 1 84 ? -7.950 -5.017 16.635 1.00 97.75 84 THR A O 1
ATOM 642 N N . LYS A 1 85 ? -6.024 -3.861 16.727 1.00 97.62 85 LYS A N 1
ATOM 643 C CA . LYS A 1 85 ? -6.103 -3.473 18.139 1.00 97.62 85 LYS A CA 1
ATOM 644 C C . LYS A 1 85 ? -7.411 -2.764 18.480 1.00 97.62 85 LYS A C 1
ATOM 646 O O . LYS A 1 85 ? -7.936 -2.948 19.574 1.00 97.62 85 LYS A O 1
ATOM 651 N N . HIS A 1 86 ? -7.922 -1.948 17.563 1.00 97.00 86 HIS A N 1
ATOM 652 C CA . HIS A 1 86 ? -9.137 -1.163 17.769 1.00 97.00 86 HIS A CA 1
ATOM 653 C C . HIS A 1 86 ? -10.397 -1.799 17.157 1.00 97.00 86 HIS A C 1
ATOM 655 O O . HIS A 1 86 ? -11.455 -1.175 17.185 1.00 97.00 86 HIS A O 1
ATOM 661 N N . GLY A 1 87 ? -10.314 -3.022 16.617 1.00 96.81 87 GLY A N 1
ATOM 662 C CA . GLY A 1 87 ? -11.473 -3.733 16.064 1.00 96.81 87 GLY A CA 1
ATOM 663 C C . GLY A 1 87 ? -12.086 -3.062 14.830 1.00 96.81 87 GLY A C 1
ATOM 664 O O . GLY A 1 87 ? -13.294 -3.128 14.620 1.00 96.81 87 GLY A O 1
ATOM 665 N N . LEU A 1 88 ? -11.271 -2.391 14.014 1.00 97.44 88 LEU A N 1
ATOM 666 C CA . LEU A 1 88 ? -11.735 -1.530 12.921 1.00 97.44 88 LEU A CA 1
ATOM 667 C C . LEU A 1 88 ? -11.880 -2.254 11.574 1.00 97.44 88 LEU A C 1
ATOM 669 O O . LEU A 1 88 ? -12.242 -1.622 10.585 1.00 97.44 88 LEU A O 1
ATOM 673 N N . TRP A 1 89 ? -11.634 -3.567 11.517 1.00 96.69 89 TRP A N 1
ATOM 674 C CA . TRP A 1 89 ? -11.696 -4.352 10.276 1.00 96.69 89 TRP A CA 1
ATOM 675 C C . TRP A 1 89 ? -13.057 -4.290 9.575 1.00 96.69 89 TRP A C 1
ATOM 677 O O . TRP A 1 89 ? -13.098 -4.278 8.352 1.00 96.69 89 TRP A O 1
ATOM 687 N N . GLY A 1 90 ? -14.157 -4.151 10.324 1.00 96.00 90 GLY A N 1
ATOM 688 C CA . GLY A 1 90 ? -15.501 -3.972 9.754 1.00 96.00 90 GLY A CA 1
ATOM 689 C C . GLY A 1 90 ? -15.713 -2.652 8.997 1.00 96.00 90 GLY A C 1
ATOM 690 O O . GLY A 1 90 ? -16.765 -2.464 8.397 1.00 96.00 90 GLY A O 1
ATOM 691 N N . TYR A 1 91 ? -14.736 -1.741 9.031 1.00 94.88 91 TYR A N 1
ATOM 692 C CA . TYR A 1 91 ? -14.736 -0.468 8.303 1.00 94.88 91 TYR A CA 1
ATOM 693 C C . TYR A 1 91 ? -13.686 -0.422 7.184 1.00 94.88 91 TYR A C 1
ATOM 695 O O . TYR A 1 91 ? -13.476 0.642 6.596 1.00 94.88 91 TYR A O 1
ATOM 703 N N . VAL A 1 92 ? -12.979 -1.531 6.940 1.00 96.19 92 VAL A N 1
ATOM 704 C CA . VAL A 1 92 ? -11.918 -1.620 5.934 1.00 96.19 92 VAL A 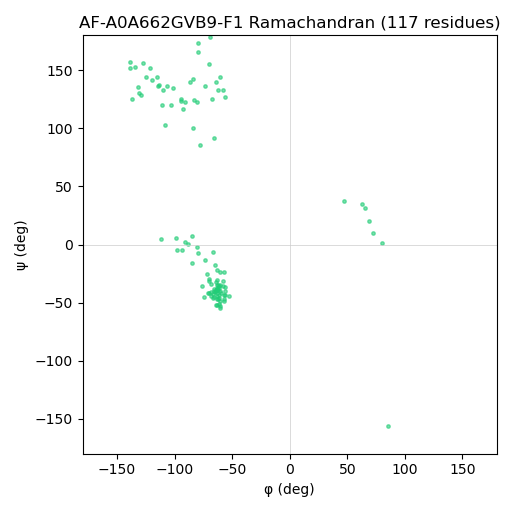CA 1
ATOM 705 C C . VAL A 1 92 ? -12.406 -2.463 4.767 1.00 96.19 92 VAL A C 1
ATOM 707 O O . VAL A 1 92 ? -12.394 -3.689 4.811 1.00 96.19 92 VAL A O 1
ATOM 710 N N . ASP A 1 93 ? -12.758 -1.772 3.693 1.00 96.06 93 ASP A N 1
ATOM 711 C CA . ASP A 1 93 ? -13.116 -2.345 2.409 1.00 96.06 93 ASP A CA 1
ATOM 712 C C . ASP A 1 93 ? -12.002 -2.122 1.385 1.00 96.06 93 ASP A C 1
ATOM 714 O O . ASP A 1 93 ? -11.444 -1.026 1.217 1.00 96.06 93 ASP A O 1
ATOM 718 N N . ALA A 1 94 ? -11.712 -3.180 0.637 1.00 95.06 94 ALA A N 1
ATOM 719 C CA . ALA A 1 94 ? -10.801 -3.145 -0.488 1.00 95.06 94 ALA A CA 1
ATOM 720 C C . ALA A 1 94 ? -11.402 -3.881 -1.683 1.00 95.06 94 ALA A C 1
ATOM 722 O O . ALA A 1 94 ? -12.224 -4.785 -1.552 1.00 95.06 94 ALA A O 1
ATOM 723 N N . LEU A 1 95 ? -10.982 -3.476 -2.872 1.00 95.38 95 LEU A N 1
ATOM 724 C CA . LEU A 1 95 ? -11.466 -4.016 -4.132 1.00 95.38 95 LEU A CA 1
ATOM 725 C C . LEU A 1 95 ? -10.299 -4.188 -5.099 1.00 95.38 95 LEU A C 1
ATOM 727 O O . LEU A 1 95 ? -9.304 -3.464 -5.034 1.00 95.38 95 LEU A O 1
ATOM 731 N N . VAL A 1 96 ? -10.422 -5.144 -6.013 1.00 96.00 96 VAL A N 1
ATOM 732 C CA . VAL A 1 96 ? -9.369 -5.424 -6.990 1.00 96.00 96 VAL A CA 1
ATOM 733 C C . VAL A 1 96 ? -9.491 -4.464 -8.178 1.00 96.00 96 VAL A C 1
ATOM 735 O O . VAL A 1 96 ? -10.535 -4.404 -8.826 1.00 96.00 96 VAL A O 1
ATOM 738 N N . ARG A 1 97 ? -8.422 -3.718 -8.494 1.00 95.12 97 ARG A N 1
ATOM 739 C CA . ARG A 1 97 ? -8.303 -2.878 -9.706 1.00 95.12 97 ARG A CA 1
ATOM 740 C C . ARG A 1 97 ? -7.007 -3.160 -10.432 1.00 95.12 97 ARG A C 1
ATOM 742 O O . ARG A 1 97 ? -5.948 -3.148 -9.817 1.00 95.12 97 ARG A O 1
ATOM 749 N N . ASP A 1 98 ? -7.099 -3.424 -11.735 1.00 92.75 98 ASP A N 1
ATOM 750 C CA . ASP A 1 98 ? -5.957 -3.833 -12.560 1.00 92.75 98 ASP A CA 1
ATOM 751 C C . ASP A 1 98 ? -5.132 -4.948 -11.873 1.00 92.75 98 ASP A C 1
ATOM 753 O O . ASP A 1 98 ? -3.907 -4.938 -11.912 1.00 92.75 98 ASP A O 1
ATOM 757 N N . GLY A 1 99 ? -5.785 -5.890 -11.177 1.00 92.50 99 GLY A N 1
ATOM 758 C CA . GLY A 1 99 ? -5.142 -6.983 -10.434 1.00 92.50 99 GLY A CA 1
ATOM 759 C C . GLY A 1 99 ? -4.344 -6.572 -9.185 1.00 92.50 99 GLY A C 1
ATOM 760 O O . GLY A 1 99 ? -3.454 -7.317 -8.790 1.00 92.50 99 GLY A O 1
ATOM 761 N N . LEU A 1 100 ? -4.601 -5.395 -8.610 1.00 96.56 100 LEU A N 1
ATOM 762 C CA . LEU A 1 100 ? -4.070 -4.949 -7.315 1.00 96.56 100 LEU A CA 1
ATOM 763 C C . LEU A 1 100 ? -5.216 -4.771 -6.322 1.00 96.56 100 LEU A C 1
ATOM 765 O O . LEU A 1 100 ? -6.291 -4.314 -6.714 1.00 96.56 100 LEU A O 1
ATOM 769 N N . LEU A 1 101 ? -4.986 -5.086 -5.048 1.00 96.88 101 LEU A N 1
ATOM 770 C CA . LEU A 1 101 ? -5.953 -4.821 -3.989 1.00 96.88 101 LEU A CA 1
ATOM 771 C C . LEU A 1 101 ? -5.850 -3.352 -3.561 1.00 96.88 101 LEU A C 1
ATOM 773 O O . LEU A 1 101 ? -4.787 -2.868 -3.186 1.00 96.88 101 LEU A O 1
ATOM 777 N N . VAL A 1 102 ? -6.956 -2.619 -3.646 1.00 96.56 102 VAL A N 1
ATOM 778 C CA . VAL A 1 102 ? -6.979 -1.169 -3.446 1.00 96.56 102 VAL A CA 1
ATOM 779 C C . VAL A 1 102 ? -8.091 -0.800 -2.472 1.00 96.56 102 VAL A C 1
ATOM 781 O O . VAL A 1 102 ? -9.241 -1.186 -2.670 1.00 96.56 102 VAL A O 1
ATOM 784 N N . LEU A 1 103 ? -7.766 0.000 -1.455 1.00 96.19 103 LEU A N 1
ATOM 785 C CA . LEU A 1 103 ? -8.747 0.529 -0.502 1.00 96.19 103 LEU A CA 1
ATOM 786 C C . LEU A 1 103 ? -9.803 1.387 -1.206 1.00 96.19 103 LEU A C 1
ATOM 788 O O . LEU A 1 103 ? -9.491 2.142 -2.138 1.00 96.19 103 LEU A O 1
ATOM 792 N N . ASP A 1 104 ? -11.047 1.323 -0.740 1.00 94.25 104 ASP A N 1
ATOM 793 C CA . ASP A 1 104 ? -12.088 2.270 -1.139 1.00 94.25 104 ASP A CA 1
ATOM 794 C C . ASP A 1 104 ? -11.810 3.681 -0.561 1.00 94.25 104 ASP A C 1
ATOM 796 O O . ASP A 1 104 ? -10.813 3.924 0.128 1.00 94.25 104 ASP A O 1
ATOM 800 N N . GLY A 1 105 ? -12.668 4.658 -0.863 1.00 93.06 105 GLY A N 1
ATOM 801 C CA . GLY A 1 105 ? -12.454 6.037 -0.419 1.00 93.06 105 GLY A CA 1
ATOM 802 C C . GLY A 1 105 ? -12.524 6.218 1.102 1.00 93.06 105 GLY A C 1
ATOM 803 O O . GLY A 1 105 ? -11.740 6.996 1.654 1.00 93.06 105 GLY A O 1
ATOM 804 N N . LYS A 1 106 ? -13.437 5.516 1.786 1.00 95.06 106 LYS A N 1
ATOM 805 C CA . LYS A 1 106 ? -13.606 5.631 3.243 1.00 95.06 106 LYS A CA 1
ATOM 806 C C . LYS A 1 106 ? -12.468 4.928 3.979 1.00 95.06 106 LYS A C 1
ATOM 808 O O . LYS A 1 106 ? -11.841 5.535 4.847 1.00 95.06 106 LYS A O 1
ATOM 813 N N . SER A 1 107 ? -12.124 3.723 3.548 1.00 96.50 107 SER A N 1
ATOM 814 C CA . SER A 1 107 ? -11.028 2.923 4.092 1.00 96.50 107 SER A CA 1
ATOM 815 C C . SER A 1 107 ? -9.686 3.610 3.876 1.00 96.50 107 SER A C 1
ATOM 817 O O . SER A 1 107 ? -8.877 3.670 4.793 1.00 96.50 107 SER A O 1
ATOM 819 N N . THR A 1 108 ? -9.464 4.248 2.719 1.00 96.19 108 THR A N 1
ATOM 820 C CA . THR A 1 108 ? -8.246 5.051 2.483 1.00 96.19 108 THR A CA 1
ATOM 821 C C . THR A 1 108 ? -8.086 6.155 3.535 1.00 96.19 108 THR A C 1
ATOM 823 O O . THR A 1 108 ? -6.990 6.362 4.052 1.00 96.19 108 THR A O 1
ATOM 826 N N . ARG A 1 109 ? -9.172 6.860 3.885 1.00 96.44 109 ARG A N 1
ATOM 827 C CA . ARG A 1 109 ? -9.143 7.919 4.911 1.00 96.44 109 ARG A CA 1
ATOM 828 C C . ARG A 1 109 ? -8.895 7.362 6.306 1.00 96.44 109 ARG A C 1
ATOM 830 O O . ARG A 1 109 ? -8.131 7.969 7.049 1.00 96.44 109 ARG A O 1
ATOM 837 N N . LEU A 1 110 ? -9.508 6.226 6.637 1.00 96.56 110 LEU A N 1
ATOM 838 C CA . LEU A 1 110 ? -9.289 5.540 7.907 1.00 96.56 110 LEU A CA 1
ATOM 839 C C . LEU A 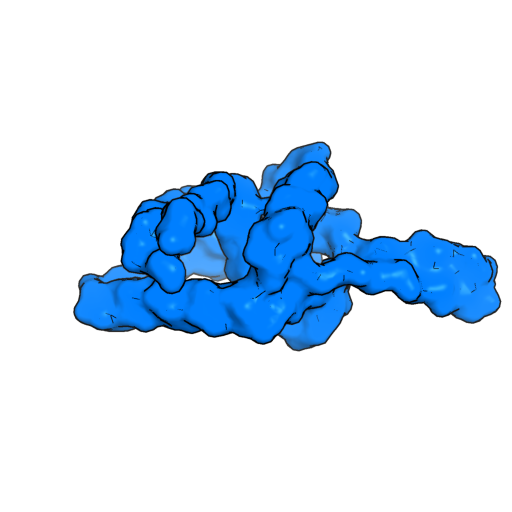1 110 ? -7.822 5.124 8.061 1.00 96.56 110 LEU A C 1
ATOM 841 O O . LEU A 1 110 ? -7.170 5.523 9.022 1.00 96.56 110 LEU A O 1
ATOM 845 N N . ILE A 1 111 ? -7.285 4.390 7.085 1.00 96.81 111 ILE A N 1
ATOM 846 C CA . ILE A 1 111 ? -5.895 3.924 7.105 1.00 96.81 111 ILE A CA 1
ATOM 847 C C . ILE A 1 111 ? -4.926 5.111 7.137 1.00 96.81 111 ILE A C 1
ATOM 849 O O . ILE A 1 111 ? -3.966 5.088 7.898 1.00 96.81 111 ILE A O 1
ATOM 853 N N . HIS A 1 112 ? -5.199 6.188 6.396 1.00 96.00 112 HIS A N 1
ATOM 854 C CA . HIS A 1 112 ? -4.401 7.415 6.465 1.00 96.00 112 HIS A CA 1
ATOM 855 C C . HIS A 1 112 ? -4.453 8.104 7.832 1.00 96.00 112 HIS A C 1
ATOM 857 O O . HIS A 1 112 ? -3.438 8.618 8.292 1.00 96.00 112 HIS A O 1
ATOM 863 N N . ALA A 1 113 ? -5.620 8.152 8.480 1.00 95.19 113 ALA A N 1
ATOM 864 C CA . ALA A 1 113 ? -5.735 8.718 9.819 1.00 95.19 113 ALA A CA 1
ATOM 865 C C . ALA A 1 113 ? -4.897 7.905 10.812 1.00 95.19 113 ALA A C 1
ATOM 867 O O . ALA A 1 113 ? -4.103 8.483 11.547 1.00 95.19 113 ALA A O 1
ATOM 868 N N . LEU A 1 114 ? -5.002 6.573 10.765 1.00 95.50 114 LEU A N 1
ATOM 869 C CA . LEU A 1 114 ? -4.197 5.665 11.586 1.00 95.50 114 LEU A CA 1
ATOM 870 C C . LEU A 1 114 ? -2.696 5.798 11.297 1.00 95.50 114 LEU A C 1
ATOM 872 O O . LEU A 1 114 ? -1.882 5.765 12.217 1.00 95.50 114 LEU A O 1
ATOM 876 N N . SER A 1 115 ? -2.326 6.035 10.039 1.00 94.69 115 SER A N 1
ATOM 877 C CA . SER A 1 115 ? -0.931 6.210 9.640 1.00 94.69 115 SER A CA 1
ATOM 878 C C . SER A 1 115 ? -0.261 7.433 10.266 1.00 94.69 115 SER A C 1
ATOM 880 O O . SER A 1 115 ? 0.959 7.453 10.365 1.00 94.69 115 SER A O 1
ATOM 882 N N . GLN A 1 116 ? -1.024 8.435 10.720 1.00 92.44 116 GLN A N 1
ATOM 883 C CA . GLN A 1 116 ? -0.468 9.595 11.433 1.00 92.44 116 GLN A CA 1
ATOM 884 C C . GLN A 1 116 ? -0.025 9.266 12.868 1.00 92.44 116 GLN A C 1
ATOM 886 O O . GLN A 1 116 ? 0.663 10.073 13.490 1.00 92.44 116 GLN A O 1
ATOM 891 N N . PHE A 1 117 ? -0.420 8.106 13.400 1.00 91.31 117 PHE A N 1
ATOM 892 C CA . PHE A 1 117 ? -0.058 7.653 14.746 1.00 91.31 117 PHE A CA 1
ATOM 893 C C . PHE A 1 117 ? 1.130 6.680 14.750 1.00 91.31 117 PHE A C 1
ATOM 895 O O . PHE A 1 117 ? 1.599 6.298 15.821 1.00 91.31 117 PHE A O 1
ATOM 902 N N . VAL A 1 118 ? 1.622 6.278 13.575 1.00 88.88 118 VAL A N 1
ATOM 903 C CA . VAL A 1 118 ? 2.796 5.410 13.432 1.00 88.88 118 VAL A CA 1
ATOM 904 C C . VAL A 1 118 ? 4.039 6.289 13.275 1.00 88.88 118 VAL A C 1
ATOM 906 O O . VAL A 1 118 ? 4.132 7.057 12.319 1.00 88.88 118 VAL A O 1
ATOM 909 N N . GLN A 1 119 ? 4.969 6.193 14.233 1.00 68.12 119 GLN A N 1
ATOM 910 C CA . GLN A 1 119 ? 6.248 6.924 14.244 1.00 68.12 119 GLN A CA 1
ATOM 911 C C . GLN A 1 119 ? 7.363 6.168 13.524 1.00 68.12 119 GLN A C 1
ATOM 913 O O . GLN A 1 119 ? 7.443 4.927 13.683 1.00 68.12 119 GLN A O 1
#

pLDDT: mean 91.73, std 9.41, range [42.16, 97.88]

Nearest PDB structures (foldseek):
  3elk-assembly1_B  TM=6.613E-01  e=5.341E-03  Thermoplasma acidophilum
  6eu2-assembly1_O  TM=5.809E-01  e=5.014E-03  Saccharomyces cerevisiae S288C
  3l9f-assembly2_C  TM=7.674E-01  e=6.715E-02  Streptococcus mutans UA159
  3hhh-assembly1_B  TM=5.786E-01  e=6.715E-02  Enterococcus faecalis
  7qcd-assembly1_E  TM=5.636E-01  e=8.649E-02  Saccharomyces cerevisiae S288C

Mean predicted aligned error: 4.09 Å

Sequence (119 aa):
MEGCRVKLPSIRILFALYTADGDVAISRVVKACGVNKASYVDELRSLGLVKVYHRVSSDGRVSVRVAISKEGADFMTRVLDLVTKHGLWGYVDALVRDGLLVLDGKSTRLIHALSQFVQ

Foldseek 3Di:
DPQLQQDLLLLQLLQLQLQDDDKAFLVQSCQQSVHPDSVSVVSCVVVVQKDWDWDQDPVRDTTIIMHGGPVNNVLLVQLVVVCVVVVVVVQWDWDAGSNTTGTDPRNSVSSSVSSRVRD

Radius of gyration: 14.24 Å; Cα contacts (8 Å, |Δi|>4): 179; chains: 1; bounding box: 31×24×45 Å

Secondary structure (DSSP, 8-state):
-------HHHHHHHHHHHTSSS-EEHHHHHHHHT-S-THHHHHHHHTTSEEEEEEE-TTS-EEEEEEE-HHHHHHHHHHHHHHHHTTGGGG--EEEETTEEEE-HHHHHHHHHHHTT--

Solvent-accessible surface area (backbone atoms only — not comparable to full-atom values): 6711 Å² total; per-residue (Å²): 131,83,72,68,79,72,50,64,73,36,44,36,46,50,50,24,32,64,71,40,90,61,70,38,47,47,70,56,51,33,58,45,60,71,48,96,56,72,63,46,58,54,50,37,36,76,71,50,30,29,44,78,44,81,46,71,47,98,88,69,50,76,43,58,28,37,26,54,24,72,62,27,40,56,49,52,50,55,35,50,48,50,33,59,78,68,66,42,61,93,64,59,50,67,46,77,31,93,88,32,54,29,57,40,78,68,24,34,51,51,54,38,58,47,39,73,75,53,122